Protein AF-A0A1H0A153-F1 (afdb_monomer_lite)

Foldseek 3Di:
DDDDPPDDPPPPPPLPADEDDDQDDDDPPDDPVRNVVSVVVNVVSVVCVVVVSYDDDD

Structure (mmCIF, N/CA/C/O backbone):
data_AF-A0A1H0A153-F1
#
_entry.id   AF-A0A1H0A153-F1
#
loop_
_atom_site.group_PDB
_atom_site.id
_atom_site.type_symbol
_atom_site.label_atom_id
_atom_site.label_alt_id
_atom_site.label_comp_id
_atom_site.label_asym_id
_atom_site.label_entity_id
_atom_site.label_seq_id
_atom_site.pdbx_PDB_ins_code
_atom_site.Cartn_x
_atom_site.Cartn_y
_atom_site.Cartn_z
_atom_site.occupancy
_atom_site.B_iso_or_equiv
_atom_site.auth_seq_id
_atom_site.auth_comp_id
_atom_site.auth_asym_id
_atom_site.auth_atom_id
_atom_site.pdbx_PDB_model_num
ATOM 1 N N . MET A 1 1 ? 36.250 15.216 -45.812 1.00 46.56 1 MET A N 1
ATOM 2 C CA . MET A 1 1 ? 35.852 15.216 -44.389 1.00 46.56 1 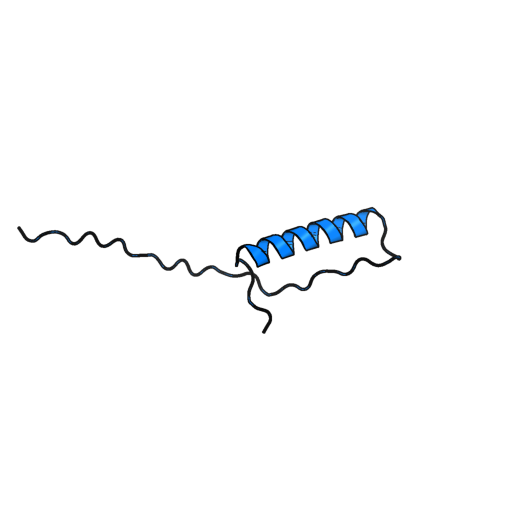MET A CA 1
ATOM 3 C C . MET A 1 1 ? 34.882 14.070 -44.201 1.00 46.56 1 MET A C 1
ATOM 5 O O . MET A 1 1 ? 33.909 14.015 -44.944 1.00 46.56 1 MET A O 1
ATOM 9 N N . GLU A 1 2 ? 35.173 13.136 -43.302 1.00 52.09 2 GLU A N 1
ATOM 10 C CA . GLU A 1 2 ? 34.227 12.069 -42.965 1.00 52.09 2 GLU A CA 1
ATOM 11 C C . GLU A 1 2 ? 33.140 12.616 -42.025 1.00 52.09 2 GLU A C 1
ATOM 13 O O . GLU A 1 2 ? 33.451 13.426 -41.148 1.00 52.09 2 GLU A O 1
ATOM 18 N N . PRO A 1 3 ? 31.864 12.240 -42.206 1.00 64.31 3 PRO A N 1
ATOM 19 C CA . PRO A 1 3 ? 30.785 12.741 -41.367 1.00 64.31 3 PRO A CA 1
ATOM 20 C C . PRO A 1 3 ? 30.880 12.164 -39.949 1.00 64.31 3 PRO A C 1
ATOM 22 O O . PRO A 1 3 ? 30.924 10.950 -39.746 1.00 64.31 3 PRO A O 1
ATOM 25 N N . GLN A 1 4 ? 30.865 13.055 -38.957 1.00 66.56 4 GLN A N 1
ATOM 26 C CA . GLN A 1 4 ? 30.797 12.707 -37.541 1.00 66.56 4 GLN A CA 1
ATOM 27 C C . GLN A 1 4 ? 2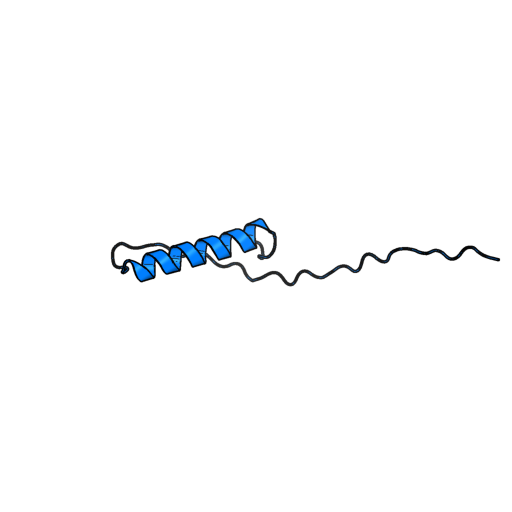9.467 11.986 -37.258 1.00 66.56 4 GLN A C 1
ATOM 29 O O . GLN A 1 4 ? 28.391 12.574 -37.380 1.00 66.56 4 GLN A O 1
ATOM 34 N N . ARG A 1 5 ? 29.518 10.707 -36.868 1.00 62.75 5 ARG A N 1
ATOM 35 C CA . ARG A 1 5 ? 28.343 9.981 -36.366 1.00 62.75 5 ARG A CA 1
ATOM 36 C C . ARG A 1 5 ? 28.021 10.471 -34.952 1.00 62.75 5 ARG A C 1
ATOM 38 O O . ARG A 1 5 ? 28.572 9.961 -33.984 1.00 62.75 5 ARG A O 1
ATOM 45 N N . VAL A 1 6 ? 27.134 11.455 -34.830 1.00 62.31 6 VAL A N 1
ATOM 46 C CA . VAL A 1 6 ? 26.481 11.804 -33.556 1.00 62.31 6 VAL A CA 1
ATOM 47 C C . VAL A 1 6 ? 25.389 10.774 -33.265 1.00 62.31 6 VAL A C 1
ATOM 49 O O . VAL A 1 6 ? 24.212 10.980 -33.545 1.00 62.31 6 VAL A O 1
ATOM 52 N N . GLY A 1 7 ? 25.804 9.608 -32.770 1.00 57.97 7 GLY A N 1
ATOM 53 C CA . GLY A 1 7 ? 24.892 8.661 -32.141 1.00 57.97 7 GLY A CA 1
ATOM 54 C C . GLY A 1 7 ? 24.592 9.142 -30.726 1.00 57.97 7 GLY A C 1
ATOM 55 O O . GLY A 1 7 ? 25.516 9.337 -29.942 1.00 57.97 7 GLY A O 1
ATOM 56 N N . PHE A 1 8 ? 23.320 9.350 -30.395 1.00 62.91 8 PHE A N 1
ATOM 57 C CA . PHE A 1 8 ? 22.917 9.478 -28.999 1.00 62.91 8 PHE A CA 1
ATOM 58 C C . PHE A 1 8 ? 23.118 8.111 -28.345 1.00 62.91 8 PHE A C 1
ATOM 60 O O . PHE A 1 8 ? 22.373 7.173 -28.626 1.00 62.91 8 PHE A O 1
ATOM 67 N N . GLU A 1 9 ? 24.144 7.975 -27.507 1.00 60.19 9 GLU A N 1
ATOM 68 C CA . GLU A 1 9 ? 24.245 6.827 -26.616 1.00 60.19 9 GLU A CA 1
ATOM 69 C C . GLU A 1 9 ? 23.058 6.893 -25.654 1.00 60.19 9 GLU A C 1
ATOM 71 O O . GLU A 1 9 ? 22.967 7.774 -24.797 1.00 60.19 9 GLU A O 1
ATOM 76 N N . THR A 1 10 ? 22.102 5.978 -25.808 1.00 53.81 10 THR A N 1
ATOM 77 C CA . THR A 1 10 ? 21.083 5.742 -24.789 1.00 53.81 10 THR A CA 1
ATOM 78 C C . THR A 1 10 ? 21.793 5.190 -23.564 1.00 53.81 10 THR A C 1
ATOM 80 O O . THR A 1 10 ? 22.044 3.987 -23.473 1.00 53.81 10 THR A O 1
ATOM 83 N N . VAL A 1 11 ? 22.156 6.074 -22.635 1.00 58.53 11 VAL A N 1
ATOM 84 C CA . VAL A 1 11 ? 22.630 5.682 -21.310 1.00 58.53 11 VAL A CA 1
ATOM 85 C C . VAL A 1 11 ? 21.518 4.846 -20.686 1.00 58.53 11 VAL A C 1
ATOM 87 O O . VAL A 1 11 ? 20.454 5.362 -20.347 1.00 58.53 11 VAL A O 1
ATOM 90 N N . GLN A 1 12 ? 21.738 3.535 -20.578 1.00 50.06 12 GLN A N 1
ATOM 91 C CA . GLN A 1 12 ? 20.861 2.660 -19.814 1.00 50.06 12 GLN A CA 1
ATOM 92 C C . GLN A 1 12 ? 20.973 3.077 -18.348 1.00 50.06 12 GLN A C 1
ATOM 94 O O . GLN A 1 12 ? 21.870 2.641 -17.626 1.00 50.06 12 GLN A O 1
ATOM 99 N N . VAL A 1 13 ? 20.077 3.957 -17.905 1.00 59.47 13 VAL A N 1
ATOM 100 C CA . VAL A 1 13 ? 19.895 4.233 -16.484 1.00 59.47 13 VAL A CA 1
ATOM 101 C C . VAL A 1 13 ? 19.407 2.925 -15.876 1.00 59.47 13 VAL A C 1
ATOM 103 O O . VAL A 1 13 ? 18.245 2.558 -16.039 1.00 59.47 13 VAL A O 1
ATOM 106 N N . LYS A 1 14 ? 20.304 2.183 -15.215 1.00 58.34 14 LYS A N 1
ATOM 107 C CA . LYS A 1 14 ? 19.909 1.081 -14.337 1.00 58.34 14 LYS A CA 1
ATOM 108 C C . LYS A 1 14 ? 18.996 1.685 -13.277 1.00 58.34 14 LYS A C 1
ATOM 110 O O . LYS A 1 14 ? 19.471 2.307 -12.331 1.00 58.34 14 LYS A O 1
ATOM 115 N N . GLN A 1 15 ? 17.688 1.567 -13.480 1.00 65.00 15 GLN A N 1
ATOM 116 C CA . GLN A 1 15 ? 16.707 1.963 -12.486 1.00 65.00 15 GLN A CA 1
ATOM 117 C C . GLN A 1 15 ? 16.939 1.074 -11.271 1.00 65.00 15 GLN A C 1
ATOM 119 O O . GLN A 1 15 ? 16.716 -0.134 -11.320 1.00 65.00 15 GLN A O 1
ATOM 124 N N . ASN A 1 16 ? 17.470 1.667 -10.206 1.00 78.06 16 ASN A N 1
ATOM 125 C CA . ASN A 1 16 ? 17.658 0.979 -8.943 1.00 78.06 16 ASN A CA 1
ATOM 126 C C . ASN A 1 16 ? 16.265 0.844 -8.315 1.00 78.06 16 ASN A C 1
ATOM 128 O O . ASN A 1 16 ? 15.765 1.786 -7.698 1.00 78.06 16 ASN A O 1
ATOM 132 N N . LYS A 1 17 ? 15.586 -0.270 -8.603 1.00 83.75 17 LYS A N 1
ATOM 133 C CA . LYS A 1 17 ? 14.230 -0.529 -8.122 1.00 83.75 17 LYS A CA 1
ATOM 134 C C . LYS A 1 17 ? 14.252 -0.760 -6.612 1.00 83.75 17 LYS A C 1
ATOM 136 O O . LYS A 1 17 ? 15.189 -1.334 -6.061 1.00 83.75 17 LYS A O 1
ATOM 141 N N . VAL A 1 18 ? 13.209 -0.302 -5.934 1.00 85.62 18 VAL A N 1
ATOM 142 C CA . VAL A 1 18 ? 12.982 -0.593 -4.518 1.00 85.62 18 VAL A CA 1
ATOM 143 C C . VAL A 1 18 ? 12.522 -2.044 -4.391 1.00 85.62 18 VAL A C 1
ATOM 145 O O . VAL A 1 18 ? 11.715 -2.506 -5.196 1.00 85.62 18 VAL A O 1
ATOM 148 N N . ARG A 1 19 ? 12.993 -2.754 -3.360 1.00 87.94 19 ARG A N 1
ATOM 149 C CA . ARG A 1 19 ? 12.526 -4.117 -3.059 1.00 87.94 19 ARG A CA 1
ATOM 150 C C . ARG A 1 19 ? 11.010 -4.173 -2.919 1.00 87.94 19 ARG A C 1
ATOM 152 O O . ARG A 1 19 ? 10.397 -3.214 -2.449 1.00 87.94 19 ARG A O 1
ATOM 159 N N . TYR A 1 20 ? 10.414 -5.311 -3.265 1.00 90.00 20 TYR A N 1
ATOM 160 C CA . TYR A 1 20 ? 8.980 -5.509 -3.087 1.00 90.00 20 TYR A CA 1
ATOM 161 C C . TYR A 1 20 ? 8.567 -5.307 -1.619 1.00 90.00 20 TYR A C 1
ATOM 163 O O . TYR A 1 20 ? 9.069 -5.978 -0.714 1.00 90.00 20 TYR A O 1
ATOM 171 N N . VAL A 1 21 ? 7.615 -4.400 -1.386 1.00 90.62 21 VAL A N 1
ATOM 172 C CA . VAL A 1 21 ? 7.031 -4.140 -0.062 1.00 90.62 21 VAL A CA 1
ATOM 173 C C . VAL A 1 21 ? 5.547 -4.533 -0.072 1.00 90.62 21 VAL A C 1
ATOM 175 O O . VAL A 1 21 ? 4.792 -4.056 -0.929 1.00 90.62 21 VAL A O 1
ATOM 178 N N . PRO A 1 22 ? 5.085 -5.392 0.860 1.00 92.31 22 PRO A N 1
ATOM 179 C CA . PRO A 1 22 ? 3.669 -5.708 0.996 1.00 92.31 22 PRO A CA 1
ATOM 180 C C . PRO A 1 22 ? 2.890 -4.533 1.601 1.00 92.31 22 PRO A C 1
ATOM 182 O O . PRO A 1 22 ? 3.386 -3.818 2.472 1.00 92.31 22 PRO A O 1
ATOM 185 N N . LEU A 1 23 ? 1.637 -4.368 1.169 1.00 93.06 23 LEU A N 1
ATOM 186 C CA . LEU A 1 23 ? 0.730 -3.381 1.754 1.00 93.06 23 LEU A CA 1
ATOM 187 C C . LEU A 1 23 ? 0.366 -3.774 3.188 1.00 93.06 23 LEU A C 1
ATOM 189 O O . LEU A 1 23 ? 0.130 -4.947 3.492 1.00 93.06 23 LEU A O 1
ATOM 193 N N . GLN A 1 24 ? 0.289 -2.777 4.058 1.00 93.19 24 GLN A N 1
ATOM 194 C CA . GLN A 1 24 ? -0.107 -2.955 5.447 1.00 93.19 24 GLN A CA 1
ATOM 195 C C . GLN A 1 24 ? -1.630 -3.103 5.555 1.00 93.19 24 GLN A C 1
ATOM 197 O O . GLN A 1 24 ? -2.392 -2.433 4.855 1.00 93.19 24 GLN A O 1
ATOM 202 N N . ARG A 1 25 ? -2.090 -3.981 6.451 1.00 92.94 25 ARG A N 1
ATOM 203 C CA . ARG A 1 25 ? -3.518 -4.180 6.726 1.00 92.94 25 ARG A CA 1
ATOM 204 C C . ARG A 1 25 ? -3.982 -3.238 7.827 1.00 92.94 25 ARG A C 1
ATOM 206 O O . ARG A 1 25 ? -3.377 -3.197 8.891 1.00 92.94 25 ARG A O 1
ATOM 213 N N . ILE A 1 26 ? -5.100 -2.561 7.590 1.00 92.69 26 ILE A N 1
ATOM 214 C CA . ILE A 1 26 ? -5.765 -1.752 8.609 1.00 92.69 26 ILE A CA 1
ATOM 215 C C . ILE A 1 26 ? -6.611 -2.668 9.498 1.00 92.69 26 ILE A C 1
ATOM 217 O O . ILE A 1 26 ? -7.506 -3.359 9.007 1.00 92.69 26 ILE A O 1
ATOM 221 N N . THR A 1 27 ? -6.340 -2.676 10.803 1.00 93.88 27 THR A N 1
ATOM 222 C CA . THR A 1 27 ? -7.106 -3.448 11.792 1.00 93.88 27 THR A CA 1
ATOM 223 C C . THR A 1 27 ? -8.020 -2.545 12.621 1.00 93.88 27 THR A C 1
ATOM 225 O O . THR A 1 27 ? -7.921 -1.314 12.612 1.00 93.88 27 THR A O 1
ATOM 228 N N . LYS A 1 28 ? -8.969 -3.157 13.340 1.00 90.38 28 LYS A N 1
ATOM 229 C CA . LYS A 1 28 ? -9.912 -2.421 14.196 1.00 90.38 28 LYS A CA 1
ATOM 230 C C . LYS A 1 28 ? -9.242 -1.818 15.436 1.00 90.38 28 LYS A C 1
ATOM 232 O O . LYS A 1 28 ? -9.735 -0.806 15.919 1.00 90.38 28 LYS A O 1
ATOM 237 N N . GLU A 1 29 ? -8.137 -2.409 15.887 1.00 94.62 29 GLU A N 1
ATOM 238 C CA . GLU A 1 29 ? -7.385 -2.034 17.096 1.00 94.62 29 GLU A CA 1
ATOM 239 C C . GLU A 1 29 ? -6.525 -0.773 16.912 1.00 94.62 29 GLU A C 1
ATOM 241 O O . GLU A 1 29 ? -6.113 -0.164 17.892 1.00 94.62 29 GLU A O 1
ATOM 246 N N . MET A 1 30 ? -6.296 -0.347 15.666 1.00 94.00 30 MET A N 1
ATOM 247 C CA . MET A 1 30 ? -5.523 0.854 15.347 1.00 94.00 30 MET A CA 1
ATOM 248 C C . MET A 1 30 ? -6.287 2.138 15.696 1.00 94.00 30 MET A C 1
ATOM 250 O O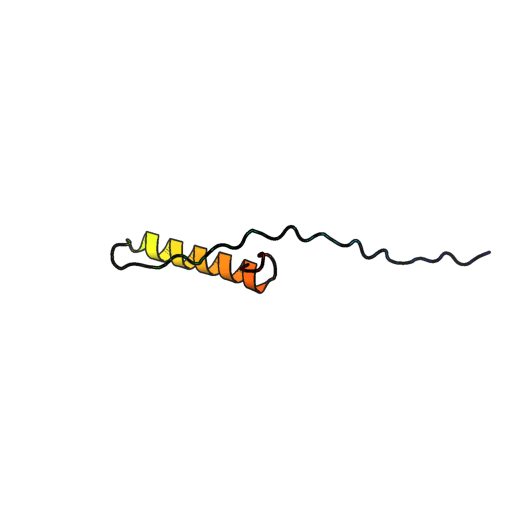 . MET A 1 30 ? -7.482 2.281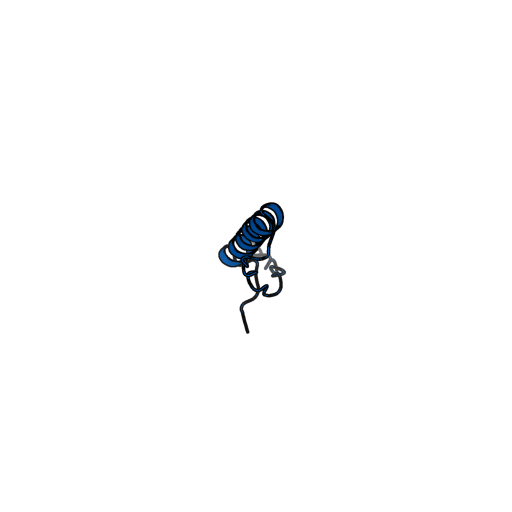 15.394 1.00 94.00 30 MET A O 1
ATOM 254 N N . SER A 1 31 ? -5.570 3.115 16.246 1.00 95.81 31 SER A N 1
ATOM 255 C CA . SER A 1 31 ? -6.043 4.490 16.406 1.00 95.81 31 SER A CA 1
ATOM 256 C C . SER A 1 31 ? -6.327 5.149 15.052 1.00 95.81 31 SER A C 1
ATOM 258 O O . SER A 1 31 ? -5.855 4.709 14.002 1.00 95.81 31 SER A O 1
ATOM 260 N N . ALA A 1 32 ? -7.095 6.242 15.051 1.00 94.06 32 ALA A N 1
ATOM 261 C CA . ALA A 1 32 ? -7.392 6.985 13.823 1.00 94.06 32 ALA A CA 1
ATOM 262 C C . ALA A 1 32 ? -6.115 7.460 13.100 1.00 94.06 32 ALA A C 1
ATOM 264 O O . ALA A 1 32 ? -6.031 7.372 11.876 1.00 94.06 32 ALA A O 1
ATOM 265 N N . SER A 1 33 ? -5.105 7.898 13.857 1.00 94.19 33 SER A N 1
ATOM 266 C CA . SER A 1 33 ? -3.815 8.336 13.317 1.00 94.19 33 SER A CA 1
ATOM 267 C C . SER A 1 33 ? -3.037 7.189 12.678 1.00 94.19 33 SER A C 1
ATOM 269 O O . SER A 1 33 ? -2.499 7.353 11.587 1.00 94.19 33 SER A O 1
ATOM 271 N N . GLU A 1 34 ? -3.017 6.014 13.310 1.00 94.38 34 GLU A N 1
ATOM 272 C CA . GLU A 1 34 ? -2.360 4.826 12.753 1.00 94.38 34 GLU A CA 1
ATOM 273 C C . GLU A 1 34 ? -3.045 4.362 11.470 1.00 94.38 34 GLU A C 1
ATOM 275 O O . GLU A 1 34 ? -2.371 4.090 10.479 1.00 94.38 34 GLU A O 1
ATOM 280 N N . LYS A 1 35 ? -4.385 4.348 11.444 1.00 96.06 35 LYS A N 1
ATOM 281 C CA . LYS A 1 35 ? -5.148 4.045 10.224 1.00 96.06 35 LYS A CA 1
ATOM 282 C C . LYS A 1 35 ? -4.766 5.001 9.104 1.00 96.06 35 LYS A C 1
ATOM 284 O O . LYS A 1 35 ? -4.468 4.554 7.999 1.00 96.06 35 LYS A O 1
ATOM 289 N N . LYS A 1 36 ? -4.702 6.303 9.405 1.00 95.81 36 LYS A N 1
ATOM 290 C CA . LYS A 1 36 ? -4.366 7.310 8.401 1.00 95.81 36 LYS A CA 1
ATOM 291 C C . LYS A 1 36 ? -2.9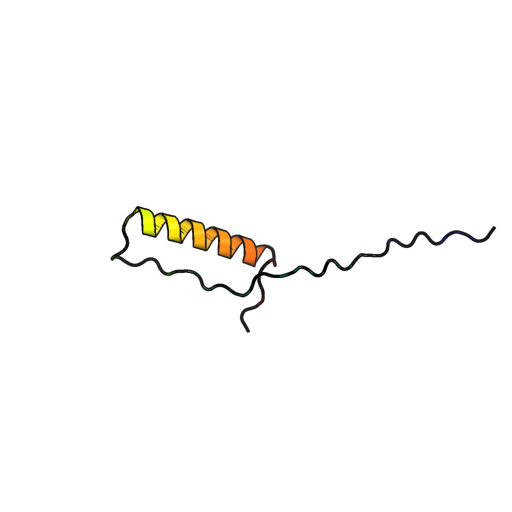23 7.203 7.911 1.00 95.81 36 LYS A C 1
ATOM 293 O O . LYS A 1 36 ? -2.675 7.346 6.718 1.00 95.81 36 LYS A O 1
ATOM 298 N N . GLY A 1 37 ? -1.984 6.910 8.809 1.00 95.81 37 GLY A N 1
ATOM 299 C CA . GLY A 1 37 ? -0.590 6.653 8.451 1.00 95.81 37 GLY A CA 1
ATOM 300 C C . GLY A 1 37 ? -0.451 5.443 7.527 1.00 95.81 37 GLY A C 1
ATOM 301 O O . GLY A 1 37 ? 0.234 5.523 6.510 1.00 95.81 37 GLY A O 1
ATOM 302 N N . THR A 1 38 ? -1.159 4.352 7.826 1.00 95.75 38 THR A N 1
ATOM 303 C CA . THR A 1 38 ? -1.172 3.151 6.984 1.00 95.75 38 THR A CA 1
ATOM 304 C C . THR A 1 38 ? -1.805 3.393 5.614 1.00 95.75 38 THR A C 1
ATOM 306 O O . THR A 1 38 ? -1.291 2.879 4.623 1.00 95.75 38 THR A O 1
ATOM 309 N N . GLU A 1 39 ? -2.872 4.193 5.520 1.00 95.88 39 GLU A N 1
ATOM 310 C CA . GLU A 1 39 ? -3.438 4.607 4.226 1.00 95.88 39 GLU A CA 1
ATOM 311 C C . GLU A 1 39 ? -2.400 5.336 3.364 1.00 95.88 39 GLU A C 1
ATOM 313 O O . GLU A 1 39 ? -2.162 4.931 2.228 1.00 95.88 39 GLU A O 1
ATOM 318 N N . ILE A 1 40 ? -1.737 6.356 3.923 1.00 96.62 40 ILE A N 1
ATOM 319 C CA . ILE A 1 40 ? -0.729 7.161 3.211 1.00 96.62 40 ILE A CA 1
ATOM 320 C C . ILE A 1 40 ? 0.461 6.295 2.785 1.00 96.62 40 ILE A C 1
ATOM 322 O O . ILE A 1 40 ? 0.937 6.390 1.654 1.00 96.62 40 ILE A O 1
ATOM 326 N N . TRP A 1 41 ? 0.933 5.419 3.676 1.00 95.50 41 TRP A N 1
ATOM 327 C CA . TRP A 1 41 ? 2.010 4.486 3.360 1.00 95.50 41 TRP A CA 1
ATOM 328 C C . TRP A 1 41 ? 1.636 3.563 2.198 1.00 95.50 41 TRP A C 1
ATOM 330 O O . TRP A 1 41 ? 2.408 3.400 1.254 1.00 95.50 41 TRP A O 1
ATOM 340 N N . ASN A 1 42 ? 0.438 2.979 2.241 1.00 96.19 42 ASN A N 1
ATOM 341 C CA . ASN A 1 42 ? -0.041 2.091 1.188 1.00 96.19 42 ASN A CA 1
ATOM 342 C C . ASN A 1 42 ? -0.213 2.823 -0.151 1.00 96.19 42 ASN A C 1
ATOM 344 O O . ASN A 1 42 ? 0.095 2.245 -1.194 1.00 96.19 42 ASN A O 1
ATOM 348 N N . GLU A 1 43 ? -0.658 4.080 -0.132 1.00 96.50 43 GLU A N 1
ATOM 349 C CA . GLU A 1 43 ? -0.752 4.932 -1.321 1.00 96.50 43 GLU A CA 1
ATOM 350 C C . GLU A 1 43 ? 0.630 5.175 -1.941 1.00 96.50 43 GLU A C 1
ATOM 352 O O . GLU A 1 43 ? 0.822 4.934 -3.132 1.00 96.50 43 GLU A O 1
ATOM 357 N N . MET A 1 44 ? 1.626 5.536 -1.128 1.00 95.38 44 MET A N 1
ATOM 358 C CA . MET A 1 44 ? 3.006 5.728 -1.584 1.00 95.38 44 MET A CA 1
ATOM 359 C C . MET A 1 44 ? 3.606 4.442 -2.172 1.00 95.38 44 MET A C 1
ATOM 361 O O . MET A 1 44 ? 4.204 4.472 -3.247 1.00 95.38 44 MET A O 1
ATOM 365 N N . VAL A 1 45 ? 3.434 3.301 -1.497 1.00 93.50 45 VAL A N 1
ATOM 366 C CA . VAL A 1 45 ? 3.925 1.998 -1.982 1.00 93.50 45 VAL A CA 1
ATOM 367 C C . VAL A 1 45 ? 3.274 1.628 -3.315 1.00 93.50 45 VAL A C 1
ATOM 369 O O . VAL A 1 45 ? 3.952 1.125 -4.211 1.00 93.50 45 VAL A O 1
ATOM 372 N N . THR A 1 46 ? 1.978 1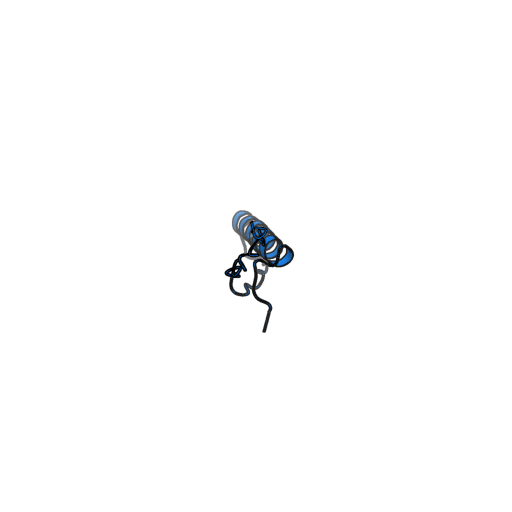.903 -3.463 1.00 94.25 46 THR A N 1
ATOM 373 C CA . THR A 1 46 ? 1.239 1.661 -4.709 1.00 94.25 46 THR A CA 1
ATOM 374 C C . THR A 1 46 ? 1.736 2.578 -5.822 1.00 94.25 46 THR A C 1
ATOM 376 O O . THR A 1 46 ? 2.056 2.092 -6.899 1.00 94.25 46 THR A O 1
ATOM 379 N N . TRP A 1 47 ? 1.933 3.869 -5.544 1.00 94.75 47 TRP A N 1
ATOM 380 C CA . TRP A 1 47 ? 2.471 4.817 -6.519 1.00 94.75 47 TRP A CA 1
ATOM 381 C C . TRP A 1 47 ? 3.843 4.385 -7.053 1.00 94.75 47 TRP A C 1
ATOM 383 O O . TRP A 1 47 ? 4.054 4.373 -8.265 1.00 94.75 47 TRP A O 1
ATOM 393 N N . ILE A 1 48 ? 4.761 3.968 -6.170 1.00 91.12 48 ILE A N 1
ATOM 394 C CA . ILE A 1 48 ? 6.096 3.484 -6.568 1.00 91.12 48 ILE A CA 1
ATOM 395 C C . ILE A 1 48 ? 5.978 2.239 -7.454 1.00 91.12 48 ILE A C 1
ATOM 397 O O . ILE A 1 48 ? 6.695 2.119 -8.450 1.00 91.12 48 ILE A O 1
ATOM 401 N N . ARG A 1 49 ? 5.077 1.316 -7.103 1.00 91.19 49 ARG A N 1
ATOM 402 C CA . ARG A 1 49 ? 4.827 0.097 -7.877 1.00 91.19 49 ARG A CA 1
ATOM 403 C C . ARG A 1 49 ? 4.283 0.416 -9.268 1.00 91.19 49 ARG A C 1
ATOM 405 O O . ARG A 1 49 ? 4.831 -0.079 -10.249 1.00 91.19 49 ARG A O 1
ATOM 412 N N . ASP A 1 50 ? 3.274 1.275 -9.351 1.00 91.00 50 ASP A N 1
ATOM 413 C CA . ASP A 1 50 ? 2.603 1.629 -10.606 1.00 91.00 50 ASP A CA 1
ATOM 414 C C . ASP A 1 50 ? 3.532 2.379 -11.575 1.00 91.00 50 ASP A C 1
ATOM 416 O O . ASP A 1 50 ? 3.376 2.280 -12.790 1.00 91.00 50 ASP A O 1
ATOM 420 N N . HIS A 1 51 ? 4.549 3.074 -11.056 1.00 91.19 51 HIS A N 1
ATOM 421 C CA . HIS A 1 51 ? 5.562 3.770 -11.860 1.00 91.19 51 HIS A CA 1
ATOM 422 C C . HIS A 1 51 ? 6.798 2.906 -12.171 1.00 91.19 51 HIS A C 1
ATOM 424 O O . HIS A 1 51 ? 7.814 3.422 -12.639 1.00 91.19 51 HIS A O 1
ATOM 430 N N . GLY A 1 52 ? 6.743 1.594 -11.908 1.00 86.62 52 GLY A N 1
ATOM 431 C CA . GLY A 1 52 ? 7.835 0.658 -12.201 1.00 86.62 52 GLY A CA 1
ATOM 432 C C . GLY A 1 52 ? 9.059 0.810 -11.293 1.00 86.62 52 GLY A C 1
ATOM 433 O O . GLY A 1 52 ? 10.109 0.227 -11.566 1.00 86.62 52 GLY A O 1
ATOM 434 N N . GLY A 1 53 ? 8.932 1.574 -10.204 1.00 87.62 53 GLY A N 1
ATOM 435 C CA . GLY A 1 53 ? 9.989 1.814 -9.223 1.00 87.62 53 GLY A CA 1
ATOM 436 C C . GLY A 1 53 ? 10.158 0.691 -8.198 1.00 87.62 53 GLY A C 1
ATOM 437 O O . GLY A 1 53 ? 11.015 0.809 -7.326 1.00 87.62 53 GLY A O 1
ATOM 438 N N . MET A 1 54 ? 9.363 -0.381 -8.284 1.00 91.00 54 MET A N 1
ATOM 439 C CA . MET A 1 54 ? 9.424 -1.543 -7.396 1.00 91.00 54 MET A CA 1
ATOM 440 C C . MET A 1 54 ? 9.808 -2.809 -8.167 1.00 91.00 54 MET A C 1
ATOM 442 O O . MET A 1 54 ? 9.420 -2.986 -9.323 1.00 91.00 54 MET A O 1
ATOM 446 N N . GLU A 1 55 ? 10.583 -3.676 -7.523 1.00 89.50 55 GLU A N 1
ATOM 447 C CA . GLU A 1 55 ? 10.848 -5.034 -7.994 1.00 89.50 55 GLU A CA 1
ATOM 448 C C . GLU A 1 55 ? 9.552 -5.851 -8.058 1.00 89.50 55 GLU A C 1
ATOM 450 O O . GLU A 1 55 ? 8.615 -5.636 -7.278 1.00 89.50 55 GLU A O 1
ATOM 455 N N . ASP A 1 56 ? 9.501 -6.787 -9.003 1.00 82.00 56 ASP A N 1
ATOM 456 C CA . ASP A 1 56 ? 8.404 -7.737 -9.097 1.00 82.00 56 ASP A CA 1
ATOM 457 C C . ASP A 1 56 ? 8.370 -8.630 -7.853 1.00 82.00 56 ASP A C 1
ATOM 459 O O . ASP A 1 56 ? 9.370 -8.844 -7.163 1.00 82.00 56 ASP A O 1
ATOM 463 N N . LYS A 1 57 ? 7.178 -9.123 -7.530 1.00 78.50 57 LYS A N 1
ATOM 464 C CA . LYS A 1 57 ? 7.005 -10.077 -6.441 1.00 78.50 57 LYS A CA 1
ATOM 465 C C . LYS A 1 57 ? 7.424 -11.460 -6.951 1.00 78.50 57 LYS A C 1
ATOM 467 O O . LYS A 1 57 ? 6.571 -12.160 -7.491 1.00 78.50 57 LYS A O 1
ATOM 472 N N . ASP A 1 58 ? 8.710 -11.790 -6.825 1.00 65.62 58 ASP A N 1
ATOM 473 C CA . ASP A 1 58 ? 9.223 -13.167 -6.972 1.00 65.62 58 ASP A CA 1
ATOM 474 C C . ASP A 1 58 ? 8.418 -14.173 -6.122 1.00 65.62 58 ASP A C 1
ATOM 476 O O . ASP A 1 58 ? 8.003 -13.821 -4.984 1.00 65.62 58 ASP A O 1
#

Radius of gyration: 20.75 Å; chains: 1; bounding box: 46×28×62 Å

Organism: NCBI:txid682956

Secondary structure (DSSP, 8-state):
----------------PBPP-PPPPP-TTS-HHHHHHHHHHHHHHHHHHHTT-B----

Sequence (58 aa):
MEPQRVGFETVQVKQNKVRYVPLQRITKEMSASEKKGTEIWNEMVTWIRDHGGMEDKD

pLDDT: mean 82.75, std 15.37, range [46.56, 96.62]